Protein AF-A0A0X8E169-F1 (afdb_monomer)

Foldseek 3Di:
DDCVVVVVVVVVVVVCVVPVPPPPPPDPDDDDDQDPDWAEEEAEPDDDDDPPGHSYYHYDPPDDDDPPHDDDDD

Sequence (74 aa):
MSARPLLATVVILALLALTACQGAAGAGGTVRLPPTSGGFDYQLGGAYDPAGSTAVLVRDASAEPHPGCTTSAT

Organism: NCBI:txid412690

Secondary structure (DSSP, 8-state):
--SHHHHHHHHHHHHHHHTTT------S----PPPSSSEEEEE-SS-----TTEEEEEE-TTSPPPTTSPP---

Mean predicted aligned error: 12.3 Å

pLDDT: mean 80.39, std 12.81, range [39.75, 94.0]

Radius of gyration: 21.03 Å; Cα contacts (8 Å, |Δi|>4): 46; chains: 1; bounding box: 46×29×49 Å

Solvent-accessible surface area (backbone atoms only — not comparable to full-atom values): 5206 Å² total; per-residue (Å²): 131,81,61,64,66,59,53,52,51,54,53,52,52,53,53,51,63,73,61,65,78,67,70,79,78,74,73,96,62,86,85,76,77,77,77,93,70,72,36,74,47,80,40,73,93,59,94,74,89,72,63,94,64,54,56,42,65,49,63,49,87,88,54,81,83,62,86,95,54,74,77,86,84,128

Structure (mmCIF, N/CA/C/O backbone):
data_AF-A0A0X8E169-F1
#
_entry.id   AF-A0A0X8E169-F1
#
loop_
_atom_site.group_PDB
_atom_site.id
_atom_site.type_symbol
_atom_site.label_atom_id
_atom_site.label_alt_id
_atom_site.label_comp_id
_atom_site.label_asym_id
_atom_site.label_entity_id
_atom_site.label_seq_id
_atom_site.pdbx_PDB_ins_code
_atom_site.Cartn_x
_atom_site.Cartn_y
_atom_site.Cartn_z
_atom_site.occupancy
_atom_site.B_iso_or_equiv
_atom_site.auth_seq_id
_atom_site.auth_comp_id
_atom_site.auth_asym_id
_atom_site.auth_atom_id
_atom_site.pdbx_PDB_model_num
ATOM 1 N N . MET A 1 1 ? 35.235 -15.154 -37.812 1.00 53.09 1 MET A N 1
ATOM 2 C CA . MET A 1 1 ? 33.860 -14.892 -37.328 1.00 53.09 1 MET A CA 1
ATOM 3 C C . MET A 1 1 ? 33.783 -13.425 -36.940 1.00 53.09 1 MET A C 1
ATOM 5 O O . MET A 1 1 ? 34.518 -13.009 -36.055 1.00 53.09 1 MET A O 1
ATOM 9 N N . SER A 1 2 ? 33.023 -12.604 -37.667 1.00 58.38 2 SER A N 1
ATOM 10 C CA . SER A 1 2 ? 32.929 -11.172 -37.363 1.00 58.38 2 SER A CA 1
ATOM 11 C C . SER A 1 2 ? 32.273 -10.983 -35.996 1.00 58.38 2 SER A C 1
ATOM 13 O O . SER A 1 2 ? 31.150 -11.424 -35.810 1.00 58.38 2 SER A O 1
ATOM 15 N N . ALA A 1 3 ? 32.953 -10.316 -35.059 1.00 63.34 3 ALA A N 1
ATOM 16 C CA . ALA A 1 3 ? 32.419 -9.968 -33.733 1.00 63.34 3 ALA A CA 1
ATOM 17 C C . ALA A 1 3 ? 31.411 -8.796 -33.769 1.00 63.34 3 ALA A C 1
ATOM 19 O O . ALA A 1 3 ? 30.765 -8.474 -32.777 1.00 63.34 3 ALA A O 1
ATOM 20 N N . ARG A 1 4 ? 31.249 -8.176 -34.945 1.00 72.44 4 ARG A N 1
ATOM 21 C CA . ARG A 1 4 ? 30.373 -7.028 -35.214 1.00 72.44 4 ARG A CA 1
ATOM 22 C C . ARG A 1 4 ? 28.881 -7.227 -34.866 1.00 72.44 4 ARG A C 1
ATOM 24 O O . ARG A 1 4 ? 28.332 -6.324 -34.243 1.00 72.44 4 ARG A O 1
ATOM 31 N N . PRO A 1 5 ? 28.215 -8.354 -35.200 1.00 76.88 5 PRO A N 1
ATOM 32 C CA . PRO A 1 5 ? 26.808 -8.553 -34.850 1.00 76.88 5 PRO A CA 1
ATOM 33 C C . PRO A 1 5 ? 26.625 -8.845 -33.352 1.00 76.88 5 PRO A C 1
ATOM 35 O O . PRO A 1 5 ? 25.622 -8.458 -32.759 1.00 76.88 5 PRO A O 1
ATOM 38 N N . LEU A 1 6 ? 27.629 -9.462 -32.720 1.00 81.25 6 LEU A N 1
ATOM 39 C CA . LEU A 1 6 ? 27.656 -9.725 -31.281 1.00 81.25 6 LEU A CA 1
ATOM 40 C C . LEU A 1 6 ? 27.743 -8.419 -30.485 1.00 81.25 6 LEU A C 1
ATOM 42 O O . LEU A 1 6 ? 26.949 -8.207 -29.573 1.00 81.25 6 LEU A O 1
ATOM 46 N N . LEU A 1 7 ? 28.635 -7.507 -30.887 1.00 86.94 7 LEU A N 1
ATOM 47 C CA . LEU A 1 7 ? 28.771 -6.196 -30.248 1.00 86.94 7 LEU A CA 1
ATOM 48 C C . LEU A 1 7 ? 27.479 -5.368 -30.360 1.00 86.94 7 LEU A C 1
ATOM 50 O O . LEU A 1 7 ? 27.036 -4.783 -29.376 1.00 86.94 7 LEU A O 1
ATOM 54 N N . ALA A 1 8 ? 26.842 -5.364 -31.536 1.00 87.75 8 ALA A N 1
ATOM 55 C CA . ALA A 1 8 ? 25.581 -4.655 -31.755 1.00 87.75 8 ALA A CA 1
ATOM 56 C C . ALA A 1 8 ? 24.445 -5.192 -30.865 1.00 87.75 8 ALA A C 1
ATOM 58 O O . ALA A 1 8 ? 23.688 -4.413 -30.291 1.00 87.75 8 ALA A O 1
ATOM 59 N N . THR A 1 9 ? 24.365 -6.514 -30.696 1.00 91.19 9 THR A N 1
ATOM 60 C CA . THR A 1 9 ? 23.341 -7.155 -29.856 1.00 91.19 9 THR A CA 1
ATOM 61 C C . THR A 1 9 ? 23.507 -6.781 -28.380 1.00 91.19 9 THR A C 1
ATOM 63 O O . THR A 1 9 ? 22.526 -6.446 -27.718 1.00 91.19 9 THR A O 1
ATOM 66 N N . VAL A 1 10 ? 24.744 -6.768 -27.868 1.00 93.81 10 VAL A N 1
ATOM 67 C CA . VAL A 1 10 ? 25.030 -6.368 -26.478 1.00 93.81 10 VAL A CA 1
ATOM 68 C C . VAL A 1 10 ? 24.652 -4.906 -26.231 1.00 93.81 10 VAL A C 1
ATOM 70 O O . VAL A 1 10 ? 24.033 -4.600 -25.215 1.00 93.81 10 VAL A O 1
ATOM 73 N N . VAL A 1 11 ? 24.968 -4.009 -27.169 1.00 94.00 11 VAL A N 1
ATOM 74 C CA . VAL A 1 11 ? 24.605 -2.587 -27.060 1.00 94.00 11 VAL A CA 1
ATOM 75 C C . VAL A 1 11 ? 23.085 -2.404 -27.024 1.00 94.00 11 VAL A C 1
ATOM 77 O O . VAL A 1 11 ? 22.585 -1.655 -26.189 1.00 94.00 11 VAL A O 1
ATOM 80 N N . ILE A 1 12 ? 22.338 -3.118 -27.871 1.00 93.62 12 ILE A N 1
ATOM 81 C CA . ILE A 1 12 ? 20.869 -3.048 -27.892 1.00 93.62 12 ILE A CA 1
ATOM 82 C C . ILE A 1 12 ? 20.271 -3.519 -26.558 1.00 93.62 12 ILE A C 1
ATOM 84 O O . ILE A 1 12 ? 19.412 -2.836 -26.002 1.00 93.62 12 ILE A O 1
ATOM 88 N N . LEU A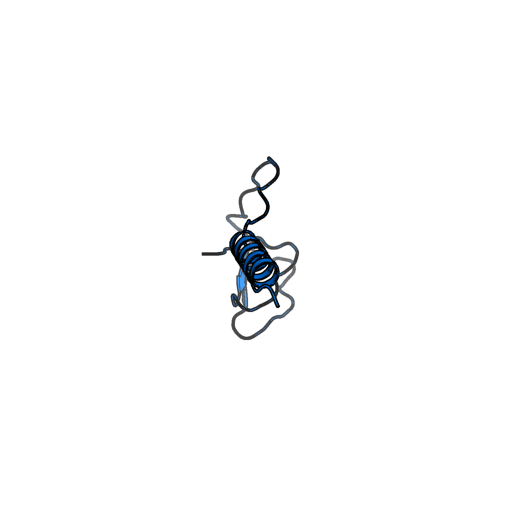 1 13 ? 20.744 -4.645 -26.014 1.00 93.50 13 LEU A N 1
ATOM 89 C CA . LEU A 1 13 ? 20.260 -5.162 -24.729 1.00 93.50 13 LEU A CA 1
ATOM 90 C C . LEU A 1 13 ? 20.572 -4.214 -23.565 1.00 93.50 13 LEU A C 1
ATOM 92 O O . LEU A 1 13 ? 19.719 -4.010 -22.703 1.00 93.50 13 LEU A O 1
ATOM 96 N N . ALA A 1 14 ? 21.754 -3.593 -23.559 1.00 91.19 14 ALA A N 1
ATOM 97 C CA . ALA A 1 14 ? 22.112 -2.598 -22.551 1.00 91.19 14 ALA A CA 1
ATOM 98 C C . ALA A 1 14 ? 21.193 -1.366 -22.613 1.00 91.19 14 ALA A C 1
ATOM 100 O O . ALA A 1 14 ? 20.719 -0.897 -21.581 1.00 91.19 14 ALA A O 1
ATOM 101 N N . LEU A 1 15 ? 20.883 -0.870 -23.815 1.00 89.31 15 LEU A N 1
ATOM 102 C CA . LEU A 1 15 ? 19.977 0.270 -23.998 1.00 89.31 15 LEU A CA 1
ATOM 103 C C . LEU A 1 15 ? 18.534 -0.050 -23.573 1.00 89.31 15 LEU A C 1
ATOM 105 O O . LEU A 1 15 ? 17.880 0.787 -22.948 1.00 89.31 15 LEU A O 1
ATOM 109 N N . LEU A 1 16 ? 18.049 -1.262 -23.856 1.00 88.38 16 LEU A N 1
ATOM 110 C CA . LEU A 1 16 ? 16.741 -1.737 -23.388 1.00 88.38 16 LEU A CA 1
ATOM 111 C C . LEU A 1 16 ? 16.687 -1.830 -21.857 1.00 88.38 16 LEU A C 1
ATOM 113 O O . LEU A 1 16 ? 15.723 -1.369 -21.256 1.00 88.38 16 LEU A O 1
ATOM 117 N N . ALA A 1 17 ? 17.735 -2.355 -21.216 1.00 85.69 17 ALA A N 1
ATOM 118 C CA . ALA A 1 17 ? 17.810 -2.431 -19.757 1.00 85.69 17 ALA A CA 1
ATOM 119 C C . ALA A 1 17 ? 17.828 -1.039 -19.096 1.00 85.69 17 ALA A C 1
ATOM 121 O O . ALA A 1 17 ? 17.180 -0.838 -18.072 1.00 85.69 17 ALA A O 1
ATOM 122 N N . LEU A 1 18 ? 18.516 -0.061 -19.697 1.00 84.00 18 LEU A N 1
ATOM 123 C CA . LEU A 1 18 ? 18.560 1.318 -19.190 1.00 84.00 18 LEU A CA 1
ATOM 124 C C . LEU A 1 18 ? 17.225 2.069 -19.331 1.00 84.00 18 LEU A C 1
ATOM 126 O O . LEU A 1 18 ? 16.986 3.017 -18.587 1.00 84.00 18 LEU A O 1
ATOM 130 N N . THR A 1 19 ? 16.372 1.668 -20.276 1.00 81.69 19 THR A N 1
ATOM 131 C CA . THR A 1 19 ? 15.082 2.322 -20.569 1.00 81.69 19 THR A CA 1
ATOM 132 C C . THR A 1 19 ? 13.867 1.545 -20.044 1.00 81.69 19 THR A C 1
ATOM 134 O O . THR A 1 19 ? 12.723 1.893 -20.340 1.00 81.69 19 THR A O 1
ATOM 137 N N . ALA A 1 20 ? 14.102 0.506 -19.237 1.00 77.88 20 ALA A N 1
ATOM 138 C CA . ALA A 1 20 ? 13.051 -0.309 -18.633 1.00 77.88 20 ALA A CA 1
ATOM 139 C C . ALA A 1 20 ? 12.476 0.283 -17.330 1.00 77.88 20 ALA A C 1
ATOM 141 O O . ALA A 1 20 ? 11.407 -0.132 -16.892 1.00 77.88 20 ALA A O 1
ATOM 142 N N . CYS A 1 21 ? 13.143 1.264 -16.715 1.00 74.81 21 CYS A N 1
ATOM 143 C CA . CYS A 1 21 ? 12.705 1.893 -15.460 1.00 74.81 21 CYS A CA 1
ATOM 144 C C . CYS A 1 21 ? 11.735 3.067 -15.672 1.00 74.81 21 CYS A C 1
ATOM 146 O O . CYS A 1 21 ? 11.516 3.881 -14.774 1.00 74.81 21 CYS A O 1
ATOM 148 N N . GLN A 1 22 ? 11.177 3.201 -16.871 1.00 74.12 22 GLN A N 1
ATOM 149 C CA . GLN A 1 22 ? 10.318 4.312 -17.242 1.00 74.12 22 GLN A CA 1
ATOM 150 C C . GLN A 1 22 ? 8.942 4.034 -16.644 1.00 74.12 22 GLN A C 1
ATOM 152 O O . GLN A 1 22 ? 8.110 3.354 -17.241 1.00 74.12 22 GLN A O 1
ATOM 157 N N . GLY A 1 23 ? 8.741 4.529 -15.419 1.00 64.12 23 GLY A N 1
ATOM 158 C CA . GLY A 1 23 ? 7.454 4.489 -14.737 1.00 64.12 23 GLY A CA 1
ATOM 159 C C . GLY A 1 23 ? 6.360 5.028 -15.654 1.00 64.12 23 GLY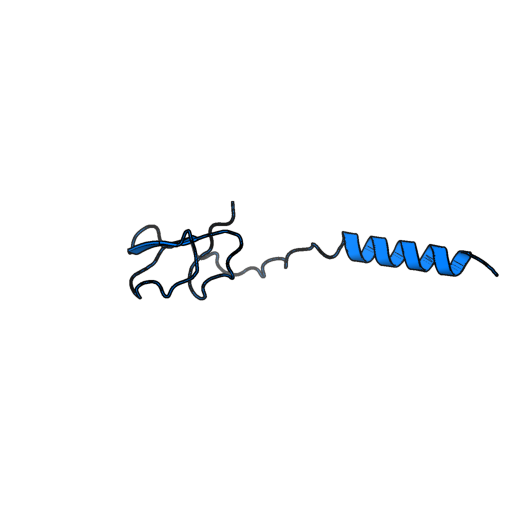 A C 1
ATOM 160 O O . GLY A 1 23 ? 6.574 6.003 -16.379 1.00 64.12 23 GLY A O 1
ATOM 161 N N . ALA A 1 24 ? 5.203 4.364 -15.657 1.00 68.75 24 ALA A N 1
ATOM 162 C CA . ALA A 1 24 ? 4.078 4.763 -16.486 1.00 68.75 24 ALA A CA 1
ATOM 163 C C . ALA A 1 24 ? 3.771 6.250 -16.254 1.00 68.75 24 ALA A C 1
ATOM 165 O O . ALA A 1 24 ? 3.489 6.662 -15.127 1.00 68.75 24 ALA A O 1
ATOM 166 N N . ALA A 1 25 ? 3.842 7.057 -17.316 1.00 62.28 25 ALA A N 1
ATOM 167 C CA . ALA A 1 25 ? 3.385 8.435 -17.260 1.00 62.28 25 ALA A CA 1
ATOM 168 C C . ALA A 1 25 ? 1.903 8.400 -16.876 1.00 62.28 25 ALA A C 1
ATOM 170 O O . ALA A 1 25 ? 1.083 7.855 -17.618 1.00 62.28 25 ALA A O 1
ATOM 171 N N . GLY A 1 26 ? 1.578 8.911 -15.686 1.00 58.78 26 GLY A N 1
ATOM 172 C CA . GLY A 1 26 ? 0.209 8.938 -15.194 1.00 58.78 26 GLY A CA 1
ATOM 173 C C . GLY A 1 26 ? -0.678 9.624 -16.226 1.00 58.78 26 GLY A C 1
ATOM 174 O O . GLY A 1 26 ? -0.475 10.799 -16.533 1.00 58.78 26 GLY A O 1
ATOM 175 N N . ALA A 1 27 ? -1.638 8.886 -16.793 1.00 63.06 27 ALA A N 1
ATOM 176 C CA . ALA A 1 27 ? -2.689 9.479 -17.608 1.00 63.06 27 ALA A CA 1
ATOM 177 C C . ALA A 1 27 ? -3.335 10.594 -16.777 1.00 63.06 27 ALA A C 1
ATOM 179 O O . ALA A 1 27 ? -3.570 10.372 -15.591 1.00 63.06 27 ALA A O 1
ATOM 180 N N . GLY A 1 28 ? -3.554 11.776 -17.367 1.00 57.91 28 GLY A N 1
ATOM 181 C CA . GLY A 1 28 ? -4.001 13.009 -16.701 1.00 57.91 28 GLY A CA 1
ATOM 182 C C . GLY A 1 28 ? -5.372 12.908 -16.024 1.00 57.91 28 GLY A C 1
ATOM 183 O O . GLY A 1 28 ? -6.329 13.557 -16.435 1.00 57.91 28 GLY A O 1
ATOM 184 N N . GLY A 1 29 ? -5.470 12.068 -15.001 1.00 69.69 29 GLY A N 1
ATOM 185 C C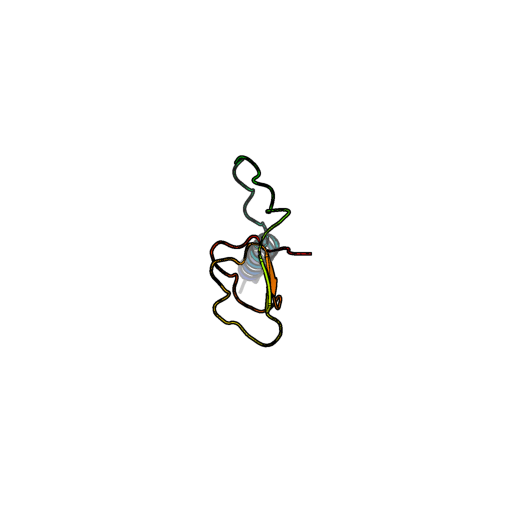A . GLY A 1 29 ? -6.619 11.878 -14.145 1.00 69.69 29 GLY A CA 1
ATOM 186 C C . GLY A 1 29 ? -6.627 12.907 -13.026 1.00 69.69 29 GLY A C 1
ATOM 187 O O . GLY A 1 29 ? -5.601 13.465 -12.636 1.00 69.69 29 GLY A O 1
ATOM 188 N N . THR A 1 30 ? -7.818 13.159 -12.499 1.00 81.19 30 THR A N 1
ATOM 189 C CA . THR A 1 30 ? -8.024 14.008 -11.331 1.00 81.19 30 THR A CA 1
ATOM 190 C C . THR A 1 30 ? -7.234 13.431 -10.155 1.00 81.19 30 THR A C 1
ATOM 192 O O . THR A 1 30 ? -7.475 12.298 -9.738 1.00 81.19 30 THR A O 1
ATOM 195 N N . VAL A 1 31 ? -6.275 14.194 -9.624 1.00 78.19 31 VAL A N 1
ATOM 196 C CA . VAL A 1 31 ? -5.501 13.774 -8.449 1.00 78.19 31 VAL A CA 1
ATOM 197 C C . VAL A 1 31 ? -6.447 13.691 -7.255 1.00 78.19 31 VAL A C 1
ATOM 199 O O . VAL A 1 31 ? -6.989 14.701 -6.808 1.00 78.19 31 VAL A O 1
ATOM 202 N N . ARG A 1 32 ? -6.651 12.480 -6.731 1.00 80.50 32 ARG A N 1
ATOM 203 C CA . ARG A 1 32 ? -7.386 12.261 -5.486 1.00 80.50 32 ARG A CA 1
ATOM 204 C C . ARG A 1 32 ? -6.399 12.263 -4.329 1.00 80.50 32 ARG A C 1
ATOM 206 O O . ARG A 1 32 ? -5.547 11.383 -4.243 1.00 80.50 32 ARG A O 1
ATOM 213 N N . LEU A 1 33 ? -6.526 13.259 -3.457 1.00 86.00 33 LEU A N 1
ATOM 214 C CA . LEU A 1 33 ? -5.689 13.352 -2.268 1.00 86.00 33 LEU A CA 1
ATOM 215 C C . LEU A 1 33 ? -5.975 12.182 -1.311 1.00 86.00 33 LEU A C 1
ATOM 217 O O . LEU A 1 33 ? -7.129 11.742 -1.217 1.00 86.00 33 LEU A O 1
ATOM 221 N N . PRO A 1 34 ? -4.949 11.687 -0.596 1.00 82.88 34 PRO A N 1
ATOM 222 C CA . PRO A 1 34 ? -5.148 10.745 0.493 1.00 82.88 34 PRO A CA 1
ATOM 223 C C . PRO A 1 34 ? -6.091 11.315 1.565 1.00 82.88 34 PRO A C 1
ATOM 225 O O . PRO A 1 34 ? -6.134 12.535 1.765 1.00 82.88 34 PRO A O 1
ATOM 228 N N . PRO A 1 35 ? -6.840 10.454 2.272 1.00 84.00 35 PRO A N 1
ATOM 229 C CA . PRO A 1 35 ? -7.631 10.887 3.414 1.00 84.00 35 PRO A CA 1
ATOM 230 C C . PRO A 1 35 ? -6.723 11.481 4.500 1.00 84.00 35 PRO A C 1
ATOM 232 O O . PRO A 1 35 ? -5.658 10.946 4.800 1.00 84.00 35 PRO A O 1
ATOM 235 N N . THR A 1 36 ? -7.158 12.585 5.107 1.00 89.94 36 THR A N 1
ATOM 236 C CA . THR A 1 36 ? -6.449 13.252 6.215 1.00 89.94 36 THR A CA 1
ATOM 237 C C . THR A 1 36 ? -6.977 12.842 7.594 1.00 89.94 36 THR A C 1
ATOM 239 O O . THR A 1 36 ? -6.482 13.314 8.615 1.00 89.94 36 THR A O 1
ATOM 242 N N . SER A 1 37 ? -7.985 11.967 7.636 1.00 89.56 37 SER A N 1
ATOM 243 C CA . SER A 1 37 ? -8.606 11.421 8.845 1.00 89.56 37 SER A CA 1
ATOM 244 C C . SER A 1 37 ? -9.180 10.020 8.578 1.00 89.56 37 SER A C 1
ATOM 246 O O . SER A 1 37 ? -9.362 9.627 7.426 1.00 89.56 37 SER A O 1
ATOM 248 N N . GLY A 1 38 ? -9.455 9.257 9.642 1.00 88.56 38 GLY A N 1
ATOM 249 C CA . GLY A 1 38 ? -9.957 7.878 9.572 1.00 88.56 38 GLY A CA 1
ATOM 250 C C . GLY A 1 38 ? -9.106 6.904 10.392 1.00 88.56 38 GLY A C 1
ATOM 251 O O . GLY A 1 38 ? -8.217 7.330 11.129 1.00 88.56 38 GLY A O 1
ATOM 252 N N . GLY A 1 39 ? -9.392 5.602 10.290 1.00 91.69 39 GLY A N 1
ATOM 253 C CA . GLY A 1 39 ? -8.602 4.571 10.966 1.00 91.69 39 GLY A CA 1
ATOM 254 C C . GLY A 1 39 ? -7.177 4.497 10.416 1.00 91.69 39 GLY A C 1
ATOM 255 O O . GLY A 1 39 ? -6.967 4.633 9.210 1.00 91.69 39 GLY A O 1
ATOM 256 N N . PHE A 1 40 ? -6.209 4.272 11.298 1.00 90.25 40 PHE A N 1
ATOM 257 C CA . PHE A 1 40 ? -4.793 4.158 10.962 1.00 90.25 40 PHE A CA 1
ATOM 258 C C . PHE A 1 40 ? -4.251 2.829 11.488 1.00 90.25 40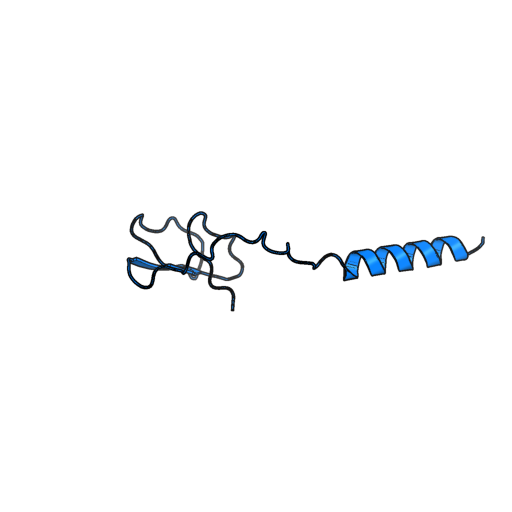 PHE A C 1
ATOM 260 O O . PHE A 1 40 ? -4.564 2.462 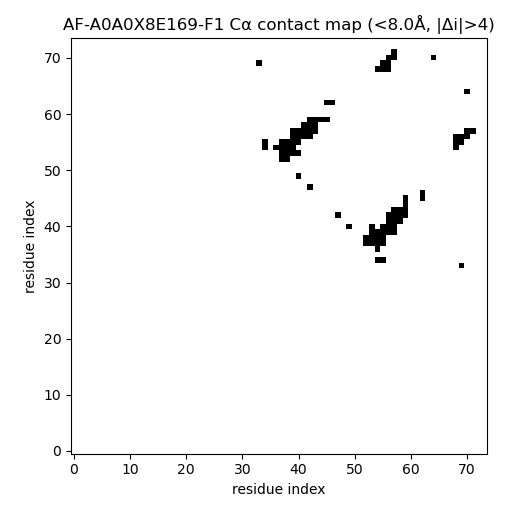12.621 1.00 90.25 40 PHE A O 1
ATOM 267 N N . ASP A 1 41 ? -3.428 2.137 10.700 1.00 91.31 41 ASP A N 1
ATOM 268 C CA . ASP A 1 41 ? -2.850 0.843 11.074 1.00 91.31 41 ASP A CA 1
ATOM 269 C C . ASP A 1 41 ? -1.355 0.728 10.699 1.00 91.31 41 ASP A C 1
ATOM 271 O O . ASP A 1 41 ? -0.907 1.294 9.695 1.00 91.31 41 ASP A O 1
ATOM 275 N N . TYR A 1 42 ? -0.586 0.003 11.518 1.00 92.06 42 TYR A N 1
ATOM 276 C CA . TYR A 1 42 ? 0.860 -0.221 11.392 1.00 92.06 42 TYR A CA 1
ATOM 277 C C . TYR A 1 42 ? 1.163 -1.713 11.217 1.00 92.06 42 TYR A C 1
ATOM 279 O O . TYR A 1 42 ? 1.213 -2.475 12.179 1.00 92.06 42 TYR A O 1
ATOM 287 N N . GLN A 1 43 ? 1.466 -2.111 9.987 1.00 91.75 43 GLN A N 1
ATOM 288 C CA . GLN A 1 43 ? 1.752 -3.488 9.598 1.00 91.75 43 GLN A CA 1
ATOM 289 C C . GLN A 1 43 ? 3.256 -3.693 9.376 1.00 91.75 43 GLN A C 1
ATOM 291 O O . GLN A 1 43 ? 3.744 -3.783 8.246 1.00 91.75 43 GLN A O 1
ATOM 296 N N . LEU A 1 44 ? 4.001 -3.748 10.479 1.00 88.62 44 LEU A N 1
ATOM 297 C CA . LEU A 1 44 ? 5.418 -4.117 10.495 1.00 88.62 44 LEU A CA 1
ATOM 298 C C . LEU A 1 44 ? 5.544 -5.533 11.071 1.00 88.62 44 LEU A C 1
ATOM 300 O O . LEU A 1 44 ? 5.033 -5.804 12.153 1.00 88.62 44 LEU A O 1
ATOM 304 N N . GLY A 1 45 ? 6.205 -6.439 10.347 1.00 84.56 45 GLY A N 1
ATOM 305 C CA . GLY A 1 45 ? 6.389 -7.836 10.774 1.00 84.56 45 GLY A CA 1
ATOM 306 C C . GLY A 1 45 ? 5.549 -8.880 10.029 1.00 84.56 45 GLY A C 1
ATOM 307 O O . GLY A 1 45 ? 5.638 -10.061 10.353 1.00 84.56 45 GLY A O 1
ATOM 308 N N . GLY A 1 46 ? 4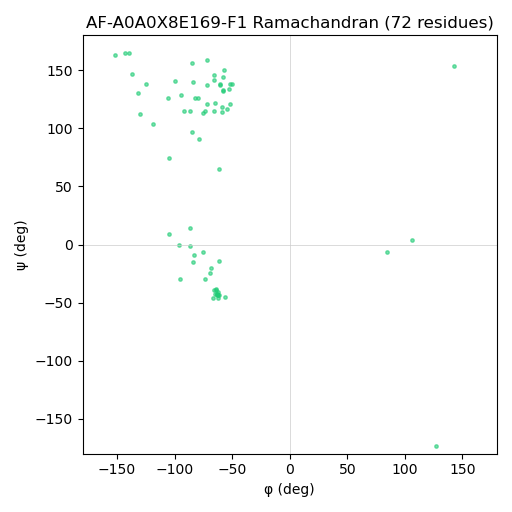.779 -8.477 9.016 1.00 84.50 46 GLY A N 1
ATOM 309 C CA . GLY A 1 46 ? 4.079 -9.396 8.114 1.00 84.50 46 GLY A CA 1
ATOM 310 C C . GLY A 1 46 ? 2.699 -8.895 7.706 1.00 84.50 46 GLY A C 1
ATOM 311 O O . GLY A 1 46 ? 2.075 -8.119 8.426 1.00 84.50 46 GLY A O 1
ATOM 312 N N . ALA A 1 47 ? 2.224 -9.334 6.541 1.00 89.12 47 ALA A N 1
ATOM 313 C CA . ALA A 1 47 ? 0.906 -8.960 6.046 1.00 89.12 47 ALA A CA 1
ATOM 314 C C . ALA A 1 47 ? -0.217 -9.644 6.846 1.00 89.12 47 ALA A C 1
ATOM 316 O O . ALA A 1 47 ? -0.154 -10.837 7.133 1.00 89.12 47 ALA A O 1
ATOM 317 N N . TYR A 1 48 ? -1.254 -8.880 7.165 1.00 89.69 48 TYR A N 1
ATOM 318 C CA . TYR A 1 48 ? -2.522 -9.331 7.733 1.00 89.69 48 TYR A CA 1
ATOM 319 C C . TYR A 1 48 ? -3.675 -8.507 7.149 1.00 89.69 48 TYR A C 1
ATOM 321 O O . TYR A 1 48 ? -3.441 -7.439 6.575 1.00 89.69 48 TYR A O 1
ATOM 329 N N . ASP A 1 49 ? -4.907 -8.988 7.315 1.00 91.06 49 ASP A N 1
ATOM 330 C CA . ASP A 1 49 ? -6.100 -8.254 6.894 1.00 91.06 49 ASP A CA 1
ATOM 331 C C . ASP A 1 49 ? -6.385 -7.103 7.875 1.00 91.06 49 ASP A C 1
ATOM 333 O O . ASP A 1 49 ? -6.694 -7.360 9.045 1.00 91.06 49 ASP A O 1
ATOM 337 N N . PRO A 1 50 ? -6.267 -5.833 7.442 1.00 89.56 50 PRO A N 1
ATOM 338 C CA . PRO A 1 50 ? -6.565 -4.692 8.293 1.00 89.56 50 PRO A CA 1
ATOM 339 C C . PRO A 1 50 ? -8.076 -4.566 8.513 1.00 89.56 50 PRO A C 1
ATOM 341 O O . PRO A 1 50 ? -8.897 -5.033 7.719 1.00 89.56 50 PRO A O 1
ATOM 344 N N . ALA A 1 51 ? -8.467 -3.879 9.586 1.00 89.19 51 ALA A N 1
ATOM 345 C CA . ALA A 1 51 ? -9.874 -3.582 9.831 1.00 89.19 51 ALA A CA 1
ATOM 346 C C . ALA A 1 51 ? -10.489 -2.788 8.662 1.00 89.19 51 ALA A C 1
ATOM 348 O O . ALA A 1 51 ? -9.860 -1.894 8.097 1.00 89.19 51 ALA A O 1
ATOM 349 N N . GLY A 1 52 ? -11.764 -3.040 8.344 1.00 87.12 52 GLY A N 1
ATOM 350 C CA . GLY A 1 52 ? -12.459 -2.342 7.250 1.00 87.12 52 GLY A CA 1
ATOM 351 C C . GLY A 1 52 ? -12.585 -0.820 7.433 1.00 87.12 52 GLY A C 1
ATOM 352 O O . GLY A 1 52 ? -12.894 -0.107 6.485 1.00 87.12 52 GLY A O 1
ATOM 353 N N . SER A 1 53 ? -12.335 -0.310 8.643 1.00 88.38 53 SER A N 1
ATOM 354 C CA . SER A 1 53 ? -12.291 1.122 8.963 1.00 88.38 53 SER A CA 1
ATOM 355 C C . SER A 1 53 ? -10.921 1.776 8.730 1.00 88.38 53 SER A C 1
ATOM 357 O O . SER A 1 53 ? -10.772 2.972 8.997 1.00 88.38 53 SER A O 1
ATOM 359 N N . THR A 1 54 ? -9.911 1.020 8.293 1.00 90.81 54 THR A N 1
ATOM 360 C CA . THR A 1 54 ? -8.558 1.532 8.052 1.00 90.81 54 THR A CA 1
ATOM 361 C C . THR A 1 54 ? -8.530 2.380 6.783 1.00 90.81 54 THR A C 1
ATOM 363 O O . THR A 1 54 ? -8.743 1.894 5.677 1.00 90.81 54 THR A O 1
ATOM 366 N N . ALA A 1 55 ? -8.259 3.671 6.957 1.00 88.69 55 ALA A N 1
ATOM 367 C CA . ALA A 1 55 ? -8.100 4.650 5.889 1.00 88.69 55 ALA A CA 1
ATOM 368 C C . ALA A 1 55 ? -6.626 4.844 5.491 1.00 88.69 55 ALA A C 1
ATOM 370 O O . ALA A 1 55 ? -6.343 5.172 4.338 1.00 88.69 55 ALA A O 1
ATOM 371 N N . VAL A 1 56 ? -5.695 4.649 6.433 1.00 88.69 56 VAL A N 1
ATOM 372 C CA . VAL A 1 56 ? -4.247 4.788 6.222 1.00 88.69 56 VAL A CA 1
ATOM 373 C C . VAL A 1 56 ? -3.522 3.576 6.798 1.00 88.69 56 VAL A C 1
ATOM 375 O O . VAL A 1 56 ? -3.745 3.200 7.946 1.00 88.69 56 VAL A O 1
ATOM 378 N N . LEU A 1 57 ? -2.643 2.976 6.000 1.00 89.50 57 LEU A N 1
ATOM 379 C CA . LEU A 1 57 ? -1.934 1.748 6.341 1.00 89.50 57 LEU A CA 1
ATOM 380 C C . LEU A 1 57 ? -0.432 1.936 6.090 1.00 89.50 57 LEU A C 1
ATOM 382 O O . LEU A 1 57 ? -0.006 2.074 4.941 1.00 89.50 57 LEU A O 1
ATOM 386 N N . VAL A 1 58 ? 0.370 1.9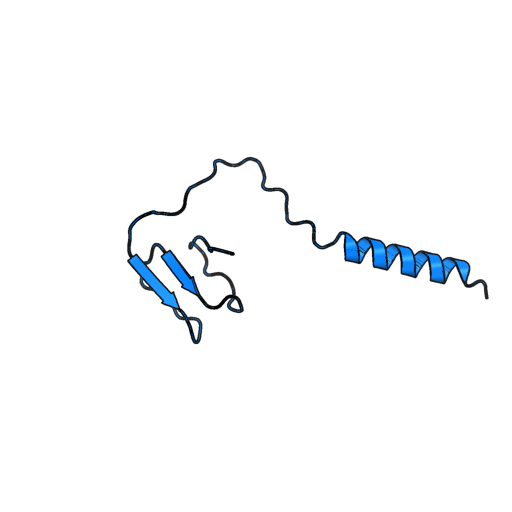55 7.157 1.00 90.19 58 VAL A N 1
ATOM 387 C CA . VAL A 1 58 ? 1.841 1.988 7.079 1.00 90.19 58 VAL A CA 1
ATOM 388 C C . VAL A 1 58 ? 2.370 0.572 7.165 1.00 90.19 58 VAL A C 1
ATOM 390 O O . VAL A 1 58 ? 1.994 -0.171 8.067 1.00 90.19 58 VAL A O 1
ATOM 393 N N . ARG A 1 59 ? 3.229 0.185 6.220 1.00 90.00 59 ARG A N 1
ATOM 394 C CA . ARG A 1 59 ? 3.639 -1.209 6.034 1.00 90.00 59 ARG A CA 1
ATOM 395 C C . ARG A 1 59 ? 5.110 -1.350 5.725 1.00 90.00 59 ARG A C 1
ATOM 397 O O . ARG A 1 59 ? 5.757 -0.383 5.332 1.00 90.00 59 ARG A O 1
ATOM 404 N N . ASP A 1 60 ? 5.598 -2.576 5.853 1.00 90.50 60 ASP A N 1
ATOM 405 C CA . ASP A 1 60 ? 6.904 -2.945 5.327 1.00 90.50 60 ASP A CA 1
ATOM 406 C C . ASP A 1 60 ? 6.980 -2.689 3.811 1.00 90.50 60 ASP A C 1
ATOM 408 O O . ASP A 1 60 ? 6.079 -3.068 3.060 1.00 90.50 60 ASP A O 1
ATOM 412 N N . ALA A 1 61 ? 8.060 -2.044 3.366 1.00 86.50 61 ALA A N 1
ATOM 413 C CA . ALA A 1 61 ? 8.267 -1.690 1.964 1.00 86.50 61 ALA A CA 1
ATOM 414 C C . ALA A 1 61 ? 8.493 -2.913 1.057 1.00 86.50 61 ALA A C 1
ATOM 416 O O . ALA A 1 61 ? 8.306 -2.816 -0.153 1.00 86.50 61 ALA A O 1
ATOM 417 N N . SER A 1 62 ? 8.891 -4.054 1.626 1.00 85.38 62 SER A N 1
ATOM 418 C CA . SER A 1 62 ? 9.055 -5.320 0.904 1.00 85.38 62 SER A CA 1
ATOM 419 C C . SER A 1 62 ? 7.750 -6.107 0.739 1.00 85.38 62 SER A C 1
ATOM 421 O O . SER A 1 62 ? 7.728 -7.099 0.012 1.00 85.38 62 SER A O 1
ATOM 423 N N . ALA A 1 63 ? 6.661 -5.690 1.395 1.00 86.56 63 ALA A N 1
ATOM 424 C CA . ALA A 1 63 ? 5.368 -6.358 1.296 1.00 86.56 63 ALA A CA 1
ATOM 425 C C . ALA A 1 63 ? 4.574 -5.897 0.060 1.00 86.56 63 ALA A C 1
ATOM 427 O O . ALA A 1 63 ? 4.494 -4.705 -0.239 1.00 86.56 63 ALA A O 1
ATOM 428 N N . GLU A 1 64 ? 3.903 -6.841 -0.607 1.00 86.31 64 GLU A N 1
ATOM 429 C CA . GLU A 1 64 ? 3.046 -6.563 -1.769 1.00 86.31 64 GLU A CA 1
ATOM 430 C C . GLU A 1 64 ? 1.933 -5.561 -1.440 1.00 86.31 64 GLU A C 1
ATOM 432 O O . GLU A 1 64 ? 1.269 -5.770 -0.422 1.00 86.31 64 GLU A O 1
ATOM 437 N N . PRO A 1 65 ? 1.673 -4.521 -2.263 1.00 81.25 65 PRO A N 1
ATOM 438 C CA . PRO A 1 65 ? 0.702 -3.457 -1.982 1.00 81.25 65 PRO A CA 1
ATOM 439 C C . PRO A 1 65 ? -0.700 -3.953 -1.593 1.00 81.25 65 PRO A C 1
ATOM 441 O O . PRO A 1 65 ? -1.247 -4.867 -2.204 1.00 81.25 65 PRO A O 1
ATOM 444 N N . HIS A 1 66 ? -1.318 -3.316 -0.589 1.00 81.94 66 HIS A N 1
ATOM 445 C CA . HIS A 1 66 ? -2.673 -3.659 -0.167 1.00 81.94 66 HIS A CA 1
ATOM 446 C C . HIS A 1 66 ? -3.654 -3.001 -1.134 1.00 81.94 66 HIS A C 1
ATOM 448 O O . HIS A 1 66 ? -3.603 -1.775 -1.300 1.00 81.94 66 HIS A O 1
ATOM 454 N N . PRO A 1 67 ? -4.583 -3.753 -1.739 1.00 79.94 67 PRO A N 1
ATOM 455 C CA . PRO A 1 67 ? -5.573 -3.164 -2.623 1.00 79.94 67 PRO A CA 1
ATOM 456 C C . PRO A 1 67 ? -6.428 -2.134 -1.869 1.00 79.94 67 PRO A C 1
ATOM 458 O O . PRO A 1 67 ? -6.837 -2.349 -0.729 1.00 79.94 67 PRO A O 1
ATOM 461 N N . GLY A 1 68 ? -6.694 -0.990 -2.501 1.00 70.12 68 GLY A N 1
ATOM 462 C CA . GLY A 1 68 ? -7.615 0.028 -1.981 1.00 70.12 68 GLY A CA 1
ATOM 463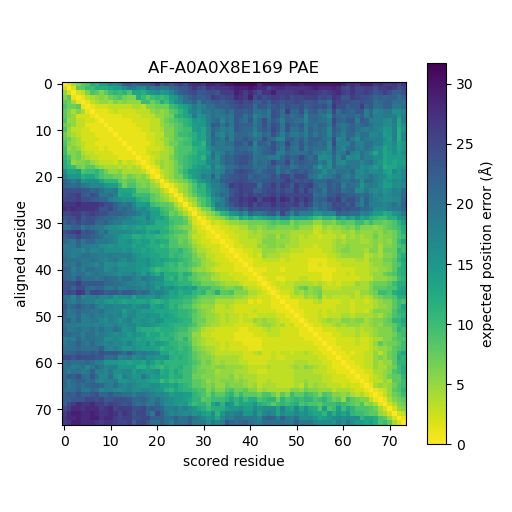 C C . GLY A 1 68 ? -7.037 1.031 -0.974 1.00 70.12 68 GLY A C 1
ATOM 464 O O . GLY A 1 68 ? -7.720 2.008 -0.671 1.00 70.12 68 GLY A O 1
ATOM 465 N N . CYS A 1 69 ? -5.792 0.865 -0.514 1.00 65.75 69 CYS A N 1
ATOM 466 C CA . CYS A 1 69 ? -5.094 1.865 0.302 1.00 65.75 69 CYS A CA 1
ATOM 467 C C . CYS A 1 69 ? -4.118 2.691 -0.548 1.00 65.75 69 CYS A C 1
ATOM 469 O O . CYS A 1 69 ? -3.428 2.160 -1.416 1.00 65.75 69 CYS A O 1
ATOM 471 N N . THR A 1 70 ? -4.025 3.998 -0.290 1.00 64.88 70 THR A N 1
ATOM 472 C CA . THR A 1 70 ? -2.953 4.829 -0.859 1.00 64.88 70 THR A CA 1
ATOM 473 C C . THR A 1 70 ? -1.628 4.481 -0.184 1.00 64.88 70 THR A C 1
ATOM 475 O O . THR A 1 70 ? -1.510 4.618 1.032 1.00 64.88 70 THR A O 1
ATOM 478 N N . THR A 1 71 ? -0.632 4.046 -0.955 1.00 58.50 71 THR A N 1
ATOM 479 C CA . THR A 1 71 ? 0.722 3.764 -0.457 1.00 58.50 71 THR A CA 1
ATOM 480 C C . THR A 1 71 ? 1.532 5.058 -0.373 1.00 58.50 71 THR A C 1
ATOM 482 O O . THR A 1 71 ? 1.665 5.760 -1.375 1.00 58.50 71 THR A O 1
ATOM 485 N N . SER A 1 72 ? 2.106 5.372 0.790 1.00 51.94 72 SER A N 1
ATOM 486 C CA . SER A 1 72 ? 3.122 6.426 0.907 1.00 51.94 72 SER A CA 1
ATOM 487 C C . SER A 1 72 ? 4.482 5.824 0.560 1.00 51.94 72 SER A C 1
ATOM 489 O O . SER A 1 72 ? 5.095 5.179 1.405 1.00 51.94 72 SER A O 1
ATOM 491 N N . ALA A 1 73 ? 4.931 5.983 -0.685 1.00 44.16 73 ALA A N 1
ATOM 492 C CA . ALA A 1 73 ? 6.317 5.709 -1.052 1.00 44.16 73 ALA A CA 1
ATOM 493 C C . ALA A 1 73 ? 7.126 6.984 -0.786 1.00 44.16 73 ALA A C 1
ATOM 495 O O . ALA A 1 73 ? 6.852 8.016 -1.402 1.00 44.16 73 ALA A O 1
ATOM 496 N N . THR A 1 74 ? 8.051 6.915 0.169 1.00 39.75 74 THR A N 1
ATOM 497 C CA . THR A 1 74 ? 9.083 7.941 0.376 1.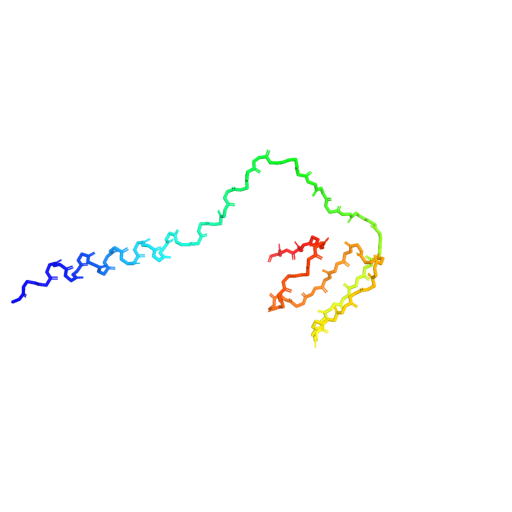00 39.75 74 THR A CA 1
ATOM 498 C C . THR A 1 74 ? 10.321 7.558 -0.414 1.00 39.75 74 THR A C 1
ATOM 500 O O . THR A 1 74 ? 10.675 6.358 -0.370 1.00 39.75 74 THR A O 1
#